Protein AF-A0AAP0B2M0-F1 (afdb_monomer_lite)

Secondary structure (DSSP, 8-state):
---PPPPPPHHHHHHHHHHHHHHHHHHHHT-GGGEEES-S-HHHHHHHHHHHHHTT-----EEE-SHHHHHHHHHHHHHHHHHHHHHHHHHHHHHHHHHHHHHTTS-HHHHHHHHHHHHHHHHHHHHHHHHHHHHHHH---HHHHHHHHHHHHTT---TTS---SHHHHHHHT-

Sequence (174 aa):
MVDAHPPPPLKYIVVLLFLYVLLVILIHALNPEGYSGFETHLTVDTLYFHIVSVCTVGYGDIDSLFSLTKIMPCLFVFIGVGILNMLFSFISYTIDLQKSYAFDFNNGQIMIHAYVGCAFIVFIVLVASGVVGIQFFENLKFIDSLYLTIMLVITMGYEDFSFKAITGRIFASF

Organism: NCBI:txid2320716

Structure (mmCIF, N/CA/C/O backbone):
data_AF-A0AAP0B2M0-F1
#
_entry.id   AF-A0AAP0B2M0-F1
#
loop_
_atom_site.group_PDB
_atom_site.id
_atom_site.type_symbol
_atom_site.label_atom_id
_atom_site.label_alt_id
_atom_site.label_comp_id
_atom_site.label_asym_id
_atom_site.label_entity_id
_atom_site.label_seq_id
_atom_site.pdbx_PDB_ins_code
_atom_site.Cartn_x
_atom_site.Cartn_y
_atom_site.Cartn_z
_atom_site.occupancy
_atom_site.B_iso_or_equiv
_atom_site.auth_seq_id
_atom_site.auth_comp_id
_atom_site.auth_asym_id
_atom_site.auth_atom_id
_atom_site.pdbx_PDB_model_num
ATOM 1 N N . MET A 1 1 ? -9.915 12.077 29.486 1.00 40.88 1 MET A N 1
ATOM 2 C CA . MET A 1 1 ? -10.207 12.926 28.315 1.00 40.88 1 MET A CA 1
ATOM 3 C C . MET A 1 1 ? -9.095 12.652 27.325 1.00 40.88 1 MET A C 1
ATOM 5 O O . MET A 1 1 ? -7.944 12.647 27.737 1.00 40.88 1 MET A O 1
ATOM 9 N N . VAL A 1 2 ? -9.421 12.238 26.102 1.00 50.38 2 VAL A N 1
ATOM 10 C CA . VAL A 1 2 ? -8.409 11.941 25.081 1.00 50.38 2 VAL A CA 1
ATOM 11 C C . VAL A 1 2 ? -7.920 13.284 24.546 1.00 50.38 2 VAL A C 1
ATOM 13 O O . VAL A 1 2 ? -8.542 13.852 23.655 1.00 50.38 2 VAL A O 1
ATOM 16 N N . ASP A 1 3 ? -6.833 13.805 25.113 1.00 48.03 3 ASP A N 1
ATOM 17 C CA . ASP A 1 3 ? -6.158 15.025 24.646 1.00 48.03 3 ASP A CA 1
ATOM 18 C C . ASP A 1 3 ? -5.316 14.737 23.387 1.00 48.03 3 ASP A C 1
ATOM 20 O O . ASP A 1 3 ? -4.151 15.118 23.275 1.00 48.03 3 ASP A O 1
ATOM 24 N N . ALA A 1 4 ? -5.893 14.011 22.428 1.00 61.72 4 ALA A N 1
ATOM 25 C CA . ALA A 1 4 ? -5.305 13.847 21.111 1.00 61.72 4 ALA A CA 1
ATOM 26 C C . ALA A 1 4 ? -5.692 15.067 20.275 1.00 61.72 4 ALA A C 1
ATOM 28 O O . ALA A 1 4 ? -6.877 15.330 20.058 1.00 61.72 4 ALA A O 1
ATOM 29 N N . HIS A 1 5 ? -4.694 15.817 19.804 1.00 71.06 5 HIS A N 1
ATOM 30 C CA . HIS A 1 5 ? -4.921 16.860 18.810 1.00 71.06 5 HIS A CA 1
ATOM 31 C C . HIS A 1 5 ? -5.701 16.244 17.635 1.00 71.06 5 HIS A C 1
ATOM 33 O O . HIS A 1 5 ? -5.256 15.227 17.095 1.00 71.06 5 HIS A O 1
ATOM 39 N N . PRO A 1 6 ? -6.854 16.810 17.236 1.00 79.81 6 PRO A N 1
ATOM 40 C CA . PRO A 1 6 ? -7.666 16.216 16.187 1.00 79.81 6 PRO A CA 1
ATOM 41 C C . PRO A 1 6 ? -6.857 16.138 14.885 1.00 79.81 6 PRO A C 1
ATOM 43 O O . PRO A 1 6 ? -6.118 17.081 14.567 1.00 79.81 6 PRO A O 1
ATOM 46 N N . PRO A 1 7 ? -6.960 15.029 14.132 1.00 86.31 7 PRO A N 1
ATOM 47 C CA . PRO A 1 7 ? -6.280 14.910 12.853 1.00 86.31 7 PRO A CA 1
ATOM 48 C C . PRO A 1 7 ? -6.801 15.968 11.865 1.00 86.31 7 PRO A C 1
ATOM 50 O O . PRO A 1 7 ? -7.903 16.505 12.045 1.00 86.31 7 PRO A O 1
ATOM 53 N N . PRO A 1 8 ? -6.039 16.276 10.799 1.00 88.94 8 PRO A N 1
ATOM 54 C CA . PRO A 1 8 ? -6.507 17.164 9.746 1.00 88.94 8 PRO A CA 1
ATOM 55 C C . PRO A 1 8 ? -7.871 16.703 9.202 1.00 88.94 8 PRO A C 1
ATOM 57 O O . PRO A 1 8 ? -8.107 15.498 9.078 1.00 88.94 8 PRO A O 1
ATOM 60 N N . PRO A 1 9 ? -8.780 17.623 8.837 1.00 90.06 9 PRO A N 1
ATOM 61 C CA . PRO A 1 9 ? -10.073 17.227 8.292 1.00 90.06 9 PRO A CA 1
ATOM 62 C C . PRO A 1 9 ? -9.922 16.394 7.013 1.00 90.06 9 PRO A C 1
ATOM 64 O O . PRO A 1 9 ? -9.136 16.753 6.133 1.00 90.06 9 PRO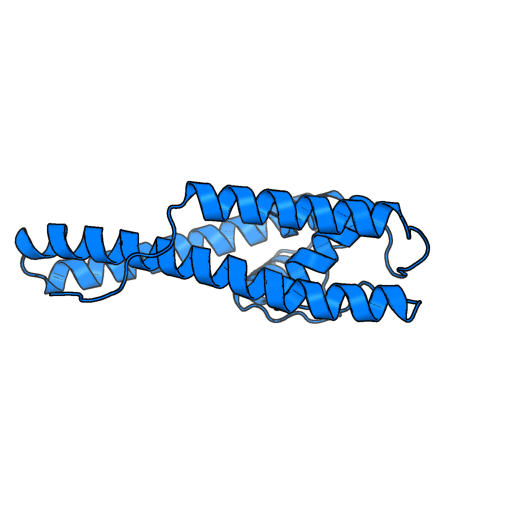 A O 1
ATOM 67 N N . LEU A 1 10 ? -10.741 15.343 6.871 1.00 92.25 10 LEU A N 1
ATOM 68 C CA . LEU A 1 10 ? -10.677 14.370 5.769 1.00 92.25 10 LEU A CA 1
ATOM 69 C C . LEU A 1 10 ? -10.592 15.020 4.381 1.00 92.25 10 LEU A C 1
ATOM 71 O O . LEU A 1 10 ? -9.818 14.579 3.540 1.00 92.25 10 LEU A O 1
ATOM 75 N N . LYS A 1 11 ? -11.330 16.117 4.159 1.00 93.19 11 LYS A N 1
ATOM 76 C CA . LYS A 1 11 ? -11.311 16.862 2.890 1.00 93.19 11 LYS A CA 1
ATOM 77 C C . LYS A 1 11 ? -9.902 17.297 2.467 1.00 93.19 11 LYS A C 1
ATOM 79 O O . LYS A 1 11 ? -9.584 17.230 1.288 1.00 93.19 11 LYS A O 1
ATOM 84 N N . TYR A 1 12 ? -9.053 17.715 3.408 1.00 93.56 12 TYR A N 1
ATOM 85 C CA . TYR A 1 12 ? -7.689 18.148 3.097 1.00 93.56 12 TYR A CA 1
ATOM 86 C C . TYR A 1 12 ? -6.804 16.959 2.749 1.00 93.56 12 TYR A C 1
ATOM 88 O O . TYR A 1 12 ? -6.023 17.047 1.810 1.00 93.56 12 TYR A O 1
ATOM 96 N N . ILE A 1 13 ? -6.967 15.845 3.467 1.00 93.44 13 ILE A N 1
ATOM 97 C CA . ILE A 1 13 ? -6.206 14.617 3.229 1.00 93.44 13 ILE A CA 1
ATOM 98 C C . ILE A 1 13 ? -6.542 14.046 1.844 1.00 93.44 13 ILE A C 1
ATOM 100 O O . ILE A 1 13 ? -5.638 13.716 1.084 1.00 93.44 13 ILE A O 1
ATOM 104 N N . VAL A 1 14 ? -7.827 14.012 1.473 1.00 92.75 14 VAL A N 1
ATOM 105 C CA . VAL A 1 14 ? -8.279 13.550 0.148 1.00 92.75 14 VAL A CA 1
ATOM 106 C C . VAL A 1 14 ? -7.763 14.458 -0.972 1.00 92.75 14 VAL A C 1
ATOM 108 O O . VAL A 1 14 ? -7.277 13.962 -1.985 1.00 92.75 14 VAL A O 1
ATOM 111 N N . VAL A 1 15 ? -7.815 15.784 -0.793 1.00 94.56 15 VAL A N 1
ATOM 112 C CA . VAL A 1 15 ? -7.258 16.731 -1.776 1.00 94.56 15 VAL A CA 1
ATOM 113 C C . VAL A 1 15 ? -5.743 16.557 -1.911 1.00 94.56 15 VAL A C 1
ATOM 115 O O . VAL A 1 15 ? -5.233 16.543 -3.027 1.00 94.56 15 VAL A O 1
ATOM 118 N N . LEU A 1 16 ? -5.025 16.386 -0.799 1.00 93.38 16 LEU A N 1
ATOM 119 C CA . LEU A 1 16 ? -3.579 16.171 -0.800 1.00 93.38 16 LEU A CA 1
ATOM 120 C C . LEU A 1 16 ? -3.204 14.862 -1.508 1.00 93.38 16 LEU A C 1
ATOM 122 O O . LEU A 1 16 ? -2.288 14.866 -2.325 1.00 93.38 16 LEU A O 1
ATOM 126 N N . LEU A 1 17 ? -3.945 13.776 -1.257 1.00 91.44 17 LEU A N 1
ATOM 127 C CA . LEU A 1 17 ? -3.774 12.492 -1.941 1.00 91.44 17 LEU A CA 1
ATOM 128 C C . LEU A 1 17 ? -4.014 12.624 -3.451 1.00 91.44 17 LEU A C 1
ATOM 130 O O . LEU A 1 17 ? -3.222 12.132 -4.250 1.00 91.44 17 LEU A O 1
ATOM 134 N N . PHE A 1 18 ? -5.073 13.329 -3.852 1.00 91.44 18 PHE A N 1
ATOM 135 C CA . PHE A 1 18 ? -5.379 13.556 -5.263 1.00 91.44 18 PHE A CA 1
ATOM 136 C C . PHE A 1 18 ? -4.277 14.359 -5.971 1.00 91.44 18 PHE A C 1
ATOM 138 O O . PHE A 1 18 ? -3.807 13.961 -7.036 1.00 91.44 18 PHE A O 1
ATOM 145 N N . LEU A 1 19 ? -3.819 15.458 -5.362 1.00 93.81 19 LEU A N 1
ATOM 146 C CA . LEU A 1 19 ? -2.713 16.263 -5.892 1.00 93.81 19 LEU A CA 1
ATOM 147 C C . LEU A 1 19 ? -1.407 15.465 -5.963 1.00 93.81 19 LEU A C 1
ATOM 149 O O . LEU A 1 19 ? -0.661 15.604 -6.929 1.00 93.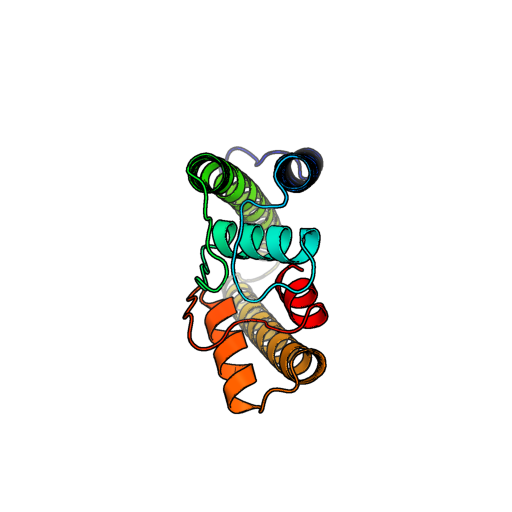81 19 LEU A O 1
ATOM 153 N N . TYR A 1 20 ? -1.148 14.616 -4.969 1.00 91.75 20 TYR A N 1
ATOM 154 C CA . TYR A 1 20 ? 0.010 13.732 -4.931 1.00 91.75 20 TYR A CA 1
ATOM 155 C C . TYR A 1 20 ? 0.009 12.734 -6.095 1.00 91.75 20 TYR A C 1
ATOM 157 O O . TYR A 1 20 ? 0.979 12.684 -6.850 1.00 91.75 20 TYR A O 1
ATOM 165 N N . VAL A 1 21 ? -1.093 12.007 -6.305 1.00 89.75 21 VAL A N 1
ATOM 166 C CA . VAL A 1 21 ? -1.214 11.046 -7.416 1.00 89.75 21 VAL A CA 1
ATOM 167 C C . VAL A 1 21 ? -1.107 11.755 -8.770 1.00 89.75 21 VAL A C 1
ATOM 169 O O . VAL A 1 21 ? -0.390 11.285 -9.653 1.00 89.75 21 VAL A O 1
ATOM 172 N N . LEU A 1 22 ? -1.748 12.919 -8.932 1.00 89.69 22 LEU A N 1
ATOM 173 C CA . LEU A 1 22 ? -1.618 13.722 -10.153 1.00 89.69 22 LEU A CA 1
ATOM 174 C C . LEU A 1 22 ? -0.173 14.151 -10.422 1.00 89.69 22 LEU A C 1
ATOM 176 O O . LEU A 1 22 ? 0.278 14.094 -11.565 1.00 89.69 22 LEU A O 1
ATOM 180 N N . LEU A 1 23 ? 0.554 14.574 -9.387 1.00 89.88 23 LEU A N 1
ATOM 181 C CA . LEU A 1 23 ? 1.944 15.004 -9.511 1.00 89.88 23 LEU A CA 1
ATOM 182 C C . LEU A 1 23 ? 2.857 13.843 -9.932 1.00 89.88 23 LEU A C 1
ATOM 184 O O . LEU A 1 23 ? 3.709 14.028 -10.801 1.00 89.88 23 LEU A O 1
ATOM 188 N N . VAL A 1 24 ? 2.644 12.648 -9.377 1.00 87.25 24 VAL A N 1
ATOM 189 C CA . VAL A 1 24 ? 3.378 11.426 -9.747 1.00 87.25 24 VAL A CA 1
ATOM 190 C C . VAL A 1 24 ? 3.148 11.079 -11.219 1.00 87.25 24 VAL A C 1
ATOM 192 O O . VAL A 1 24 ? 4.112 10.884 -11.963 1.00 87.25 24 VAL A O 1
ATOM 195 N N . ILE A 1 25 ? 1.887 11.075 -11.663 1.00 85.06 25 ILE A N 1
ATOM 196 C CA . ILE A 1 25 ? 1.532 10.808 -13.065 1.00 85.06 25 ILE A CA 1
ATOM 197 C C . ILE A 1 25 ? 2.146 11.866 -13.993 1.00 85.06 25 ILE A C 1
ATOM 199 O O . ILE A 1 25 ? 2.698 11.517 -15.036 1.00 85.06 25 ILE A O 1
ATOM 203 N N . LEU A 1 26 ? 2.096 13.149 -13.617 1.00 86.94 26 LEU A N 1
ATOM 204 C CA . LEU A 1 26 ? 2.649 14.247 -14.413 1.00 86.94 26 LEU A CA 1
ATOM 205 C C . LEU A 1 26 ? 4.168 14.127 -14.587 1.00 86.94 26 LEU A C 1
ATOM 207 O O . LEU A 1 26 ? 4.670 14.250 -15.701 1.00 86.94 26 LEU A O 1
ATOM 211 N N . ILE A 1 27 ? 4.908 13.873 -13.506 1.00 83.50 27 ILE A N 1
ATOM 212 C CA . ILE A 1 27 ? 6.375 13.740 -13.548 1.00 83.50 27 ILE A CA 1
ATOM 213 C C . ILE A 1 27 ? 6.793 12.568 -14.431 1.00 83.50 27 ILE A C 1
ATOM 215 O O . ILE A 1 27 ? 7.782 12.657 -15.165 1.00 83.50 27 ILE A O 1
ATOM 219 N N . HIS A 1 28 ? 6.025 11.487 -14.376 1.00 79.69 28 HIS A N 1
ATOM 220 C CA . HIS A 1 28 ? 6.258 10.328 -15.209 1.00 79.69 28 HIS A CA 1
ATOM 221 C C . HIS A 1 28 ? 5.924 10.589 -16.684 1.00 79.69 28 HIS A C 1
ATOM 223 O O . HIS A 1 28 ? 6.705 10.227 -17.559 1.00 79.69 28 HIS A O 1
ATOM 229 N N . ALA A 1 29 ? 4.828 11.296 -16.977 1.00 81.00 29 ALA A N 1
ATOM 230 C CA . ALA A 1 29 ? 4.482 11.698 -18.342 1.00 81.00 29 ALA A CA 1
ATOM 231 C C . ALA A 1 29 ? 5.577 12.559 -19.006 1.00 81.00 29 ALA A C 1
ATOM 233 O O . ALA A 1 29 ? 5.720 12.542 -20.226 1.00 81.00 29 ALA A O 1
ATOM 234 N N . LEU A 1 30 ? 6.370 13.283 -18.209 1.00 82.50 30 LEU A N 1
ATOM 235 C CA . LEU A 1 30 ? 7.525 14.051 -18.681 1.00 82.50 30 LEU A CA 1
ATOM 236 C C . LEU A 1 30 ? 8.793 13.198 -18.899 1.00 82.50 30 LEU A C 1
ATOM 238 O O . LEU A 1 30 ? 9.721 13.681 -19.542 1.00 82.50 30 LEU A O 1
ATOM 242 N N . ASN A 1 31 ? 8.859 11.963 -18.381 1.00 79.44 31 ASN A N 1
ATOM 243 C CA . ASN A 1 31 ? 10.027 11.068 -18.468 1.00 79.44 31 ASN A CA 1
ATOM 244 C C . ASN A 1 31 ? 9.627 9.606 -18.786 1.00 79.44 31 ASN A C 1
ATOM 246 O O . ASN A 1 31 ? 9.888 8.711 -17.976 1.00 79.44 31 ASN A O 1
ATOM 250 N N . PRO A 1 32 ? 9.012 9.344 -19.953 1.00 73.31 32 PRO A N 1
ATOM 251 C CA . PRO A 1 32 ? 8.435 8.039 -20.279 1.00 73.31 32 PRO A CA 1
ATOM 252 C C . PRO A 1 32 ? 9.465 6.907 -20.424 1.00 73.31 32 PRO A C 1
ATOM 254 O O . PRO A 1 32 ? 9.154 5.763 -20.130 1.00 73.31 32 PRO A O 1
ATOM 257 N N . GLU A 1 33 ? 10.703 7.198 -20.829 1.00 75.62 33 GLU A N 1
ATOM 258 C CA . GLU A 1 33 ? 11.726 6.165 -21.089 1.00 75.62 33 GLU A CA 1
ATOM 259 C C . GLU A 1 33 ? 12.492 5.716 -19.830 1.00 75.62 33 GLU A C 1
ATOM 261 O O . GLU A 1 33 ? 13.482 4.993 -19.915 1.00 75.62 33 GLU A O 1
ATOM 266 N N . GLY A 1 34 ? 12.113 6.204 -18.645 1.00 71.50 34 GLY A N 1
ATOM 267 C CA . GLY A 1 34 ? 12.948 6.086 -17.449 1.00 71.50 34 GLY A CA 1
ATOM 268 C C . GLY A 1 34 ? 12.764 4.844 -16.584 1.00 71.50 34 GLY A C 1
ATOM 269 O O . GLY A 1 34 ? 13.427 4.751 -15.542 1.00 71.50 34 GLY A O 1
ATOM 270 N N . TYR A 1 35 ? 11.901 3.923 -17.000 1.00 73.62 35 TYR A N 1
ATOM 271 C CA . TYR A 1 35 ? 11.569 2.689 -16.293 1.00 73.62 35 TYR A CA 1
ATOM 272 C C . TYR A 1 35 ? 11.751 1.499 -17.236 1.00 73.62 35 TYR A C 1
ATOM 274 O O . TYR A 1 35 ? 11.627 1.657 -18.445 1.00 73.62 35 TYR A O 1
ATOM 282 N N . SER A 1 36 ? 12.082 0.338 -16.679 1.00 71.81 36 SER A N 1
ATOM 283 C CA . SER A 1 36 ? 12.217 -0.928 -17.401 1.00 71.81 36 SER A CA 1
ATOM 284 C C . SER A 1 36 ? 11.611 -2.065 -16.592 1.00 71.81 36 SER A C 1
ATOM 286 O O . SER A 1 36 ? 11.707 -2.063 -15.366 1.00 71.81 36 SER A O 1
ATOM 288 N N . GLY A 1 37 ? 11.040 -3.067 -17.255 1.00 70.06 37 GLY A N 1
ATOM 289 C CA . GLY A 1 37 ? 10.514 -4.263 -16.596 1.00 70.06 37 GLY A CA 1
ATOM 290 C C . GLY A 1 37 ? 9.486 -4.984 -17.459 1.00 70.06 37 GLY A C 1
ATOM 291 O O . GLY A 1 37 ? 9.459 -4.821 -18.680 1.00 70.06 37 GLY A O 1
ATOM 292 N N . PHE A 1 38 ? 8.611 -5.772 -16.830 1.00 65.31 38 PHE A N 1
ATOM 293 C CA . PHE A 1 38 ? 7.400 -6.250 -17.502 1.00 65.31 38 PHE A CA 1
ATOM 294 C C . PHE A 1 38 ? 6.463 -5.061 -17.715 1.00 65.31 38 PHE A C 1
ATOM 296 O O . PHE A 1 38 ? 5.714 -4.691 -16.817 1.00 65.31 38 PHE A O 1
ATOM 303 N N . GLU A 1 39 ? 6.548 -4.426 -18.877 1.00 65.75 39 GLU A N 1
ATOM 304 C CA . GLU A 1 39 ? 5.754 -3.248 -19.222 1.00 65.75 39 GLU A CA 1
ATOM 305 C C . GLU A 1 39 ? 4.391 -3.661 -19.788 1.00 65.75 39 GLU A C 1
ATOM 307 O O . GLU A 1 39 ? 4.300 -4.471 -20.714 1.00 65.75 39 GLU A O 1
ATOM 312 N N . THR A 1 40 ? 3.319 -3.107 -19.220 1.00 75.75 40 THR A N 1
ATOM 313 C CA . THR A 1 40 ? 1.948 -3.282 -19.716 1.00 75.75 40 THR A CA 1
ATOM 314 C C . THR A 1 40 ? 1.417 -1.976 -20.282 1.00 75.75 40 THR A C 1
ATOM 316 O O . THR A 1 40 ? 1.069 -1.887 -21.460 1.00 75.75 40 THR A O 1
ATOM 319 N N . HIS A 1 41 ? 1.378 -0.940 -19.451 1.00 80.94 41 HIS A N 1
ATOM 320 C CA . HIS A 1 41 ? 0.980 0.399 -19.827 1.00 80.94 41 HIS A CA 1
ATOM 321 C C . HIS A 1 41 ? 1.669 1.383 -18.898 1.00 80.94 41 HIS A C 1
ATOM 323 O O . HIS A 1 41 ? 1.443 1.384 -17.689 1.00 80.94 41 HIS A O 1
ATOM 329 N N . LEU A 1 42 ? 2.425 2.293 -19.499 1.00 80.69 42 LEU A N 1
ATOM 330 C CA . LEU A 1 42 ? 3.313 3.232 -18.831 1.00 80.69 42 LEU A CA 1
ATOM 331 C C . LEU A 1 42 ? 2.692 3.915 -17.588 1.00 80.69 42 LEU A C 1
ATOM 333 O O . LEU A 1 42 ? 3.253 3.896 -16.493 1.00 80.69 42 LEU A O 1
ATOM 337 N N . THR A 1 43 ? 1.481 4.466 -17.720 1.00 81.94 43 THR A N 1
ATOM 338 C CA . THR A 1 43 ? 0.779 5.129 -16.603 1.00 81.94 43 THR A CA 1
ATOM 339 C C . THR A 1 43 ? 0.345 4.167 -15.494 1.00 81.94 43 THR A C 1
ATOM 341 O O . THR A 1 43 ? 0.417 4.525 -14.321 1.00 81.94 43 THR A O 1
ATOM 344 N N . VAL A 1 44 ? -0.119 2.967 -15.853 1.00 86.12 44 VAL A N 1
ATOM 345 C CA . VAL A 1 44 ? -0.611 1.969 -14.889 1.00 86.12 44 VAL A CA 1
ATOM 346 C C . VAL A 1 44 ? 0.566 1.408 -14.108 1.00 86.12 44 VAL A C 1
ATOM 348 O O . VAL A 1 44 ? 0.507 1.341 -12.887 1.00 86.12 44 VAL A O 1
ATOM 351 N N . ASP A 1 45 ? 1.652 1.095 -14.806 1.00 85.94 45 ASP A N 1
ATOM 352 C CA . ASP A 1 45 ? 2.874 0.542 -14.229 1.00 85.94 45 ASP A CA 1
ATOM 353 C C . ASP A 1 45 ? 3.520 1.527 -13.253 1.00 85.94 45 ASP A C 1
ATOM 355 O O . ASP A 1 45 ? 3.952 1.143 -12.172 1.00 85.94 45 ASP A O 1
ATOM 359 N N . THR A 1 46 ? 3.497 2.819 -13.586 1.00 84.25 46 THR A N 1
ATOM 360 C CA . THR A 1 46 ? 3.970 3.890 -12.699 1.00 84.25 46 THR A CA 1
ATOM 361 C C . THR A 1 46 ? 3.127 4.013 -11.448 1.00 84.25 46 THR A C 1
ATOM 363 O O . THR A 1 46 ? 3.661 4.129 -10.347 1.00 84.25 46 THR A O 1
ATOM 366 N N . LEU A 1 47 ? 1.805 4.034 -11.615 1.00 86.88 47 LEU A N 1
ATOM 367 C CA . LEU A 1 47 ? 0.879 4.176 -10.503 1.00 86.88 47 LEU A CA 1
ATOM 368 C C . LEU A 1 47 ? 0.989 2.965 -9.568 1.00 86.88 47 LEU A C 1
ATOM 370 O O . LEU A 1 47 ? 1.125 3.144 -8.360 1.00 86.88 47 LEU A O 1
ATOM 374 N N . TYR A 1 48 ? 1.060 1.763 -10.139 1.00 90.00 48 TYR A N 1
ATOM 375 C CA . TYR A 1 48 ? 1.331 0.518 -9.430 1.00 90.00 48 TYR A CA 1
ATOM 376 C C . TYR A 1 48 ? 2.671 0.567 -8.684 1.00 90.00 48 TYR A C 1
ATOM 378 O O . TYR A 1 48 ? 2.689 0.397 -7.466 1.00 90.00 48 TYR A O 1
ATOM 386 N N . PHE A 1 49 ? 3.776 0.892 -9.367 1.00 87.50 49 PHE A N 1
ATOM 387 C CA . PHE A 1 49 ? 5.105 1.018 -8.759 1.00 87.50 49 PHE A CA 1
ATOM 388 C C . PHE A 1 49 ? 5.090 1.988 -7.575 1.00 87.50 49 PHE A C 1
ATOM 390 O O . PHE A 1 49 ? 5.669 1.719 -6.517 1.00 87.50 49 PHE A O 1
ATOM 397 N N . HIS A 1 50 ? 4.396 3.115 -7.730 1.00 87.88 50 HIS A N 1
ATOM 398 C CA . HIS A 1 50 ? 4.341 4.133 -6.700 1.00 87.88 50 HIS A CA 1
ATOM 399 C C . HIS A 1 50 ? 3.532 3.699 -5.480 1.00 87.88 50 HIS A C 1
ATOM 401 O O . HIS A 1 50 ? 3.998 3.848 -4.352 1.00 87.88 50 HIS A O 1
ATOM 407 N N . ILE A 1 51 ? 2.351 3.122 -5.694 1.00 89.56 51 ILE A N 1
ATOM 408 C CA . ILE A 1 51 ? 1.484 2.639 -4.616 1.00 89.56 51 ILE A CA 1
ATOM 409 C C . ILE A 1 51 ? 2.154 1.488 -3.868 1.00 89.56 51 ILE A C 1
ATOM 411 O O . ILE A 1 51 ? 2.240 1.535 -2.645 1.00 89.56 51 ILE A O 1
ATOM 415 N N . VAL A 1 52 ? 2.723 0.515 -4.581 1.00 90.12 52 VAL A N 1
ATOM 416 C CA . VAL A 1 52 ? 3.485 -0.604 -4.000 1.00 90.12 52 VAL A CA 1
ATOM 417 C C . VAL A 1 52 ? 4.666 -0.103 -3.161 1.00 90.12 52 VAL A C 1
ATOM 419 O O . VAL A 1 52 ? 4.958 -0.675 -2.111 1.00 90.12 52 VAL A O 1
ATOM 422 N N . SER A 1 53 ? 5.319 0.986 -3.578 1.00 89.69 53 SER A N 1
ATOM 423 C CA . SER A 1 53 ? 6.414 1.611 -2.823 1.00 89.69 53 SER A CA 1
ATOM 424 C C . SER A 1 53 ? 5.926 2.346 -1.569 1.00 89.69 53 SER A C 1
ATOM 426 O O . SER A 1 53 ? 6.518 2.215 -0.500 1.00 89.69 53 SER A O 1
ATOM 428 N N . VAL A 1 54 ? 4.840 3.113 -1.676 1.00 90.81 54 VAL A N 1
ATOM 429 C CA . VAL A 1 54 ? 4.276 3.917 -0.574 1.00 90.81 54 VAL A CA 1
ATOM 430 C C . VAL A 1 54 ? 3.595 3.041 0.479 1.00 90.81 54 VAL A C 1
ATOM 432 O O . VAL A 1 54 ? 3.704 3.321 1.670 1.00 90.81 54 VAL A O 1
ATOM 435 N N . CYS A 1 55 ? 2.966 1.947 0.051 1.00 90.50 55 CYS A N 1
ATOM 436 C CA . CYS A 1 55 ? 2.452 0.881 0.912 1.00 90.50 55 CYS A CA 1
ATOM 437 C C . CYS A 1 55 ? 3.558 -0.055 1.429 1.00 90.50 55 CYS A C 1
ATOM 439 O O . CYS A 1 55 ? 3.250 -1.071 2.046 1.00 90.50 55 CYS A O 1
ATOM 441 N N . THR A 1 56 ? 4.829 0.259 1.154 1.00 90.56 56 THR A N 1
ATOM 442 C CA . THR A 1 56 ? 6.017 -0.477 1.612 1.00 90.56 56 THR A CA 1
ATOM 443 C C . THR A 1 56 ? 6.059 -1.956 1.217 1.00 90.56 56 THR A C 1
ATOM 445 O O . THR A 1 56 ? 6.789 -2.722 1.832 1.00 90.56 56 THR A O 1
ATOM 448 N N . VAL A 1 57 ? 5.302 -2.361 0.192 1.00 91.69 57 VAL A N 1
ATOM 449 C CA . VAL A 1 57 ? 5.272 -3.742 -0.311 1.00 91.69 57 VAL A CA 1
ATOM 450 C C . VAL A 1 57 ? 6.558 -4.026 -1.085 1.00 91.69 57 VAL A C 1
ATOM 452 O O . VAL A 1 57 ? 7.293 -4.941 -0.740 1.00 91.69 57 VAL A O 1
ATOM 455 N N . GLY A 1 58 ? 6.847 -3.209 -2.105 1.00 88.25 58 GLY A N 1
ATOM 456 C CA . GLY A 1 58 ? 8.103 -3.248 -2.859 1.00 88.25 58 GLY A CA 1
ATOM 457 C C . GLY A 1 58 ? 8.396 -4.565 -3.591 1.00 88.25 58 GLY A C 1
ATOM 458 O O . GLY A 1 58 ? 9.411 -5.185 -3.308 1.00 88.25 58 GLY A O 1
ATOM 459 N N . TYR A 1 59 ? 7.562 -4.969 -4.559 1.00 87.75 59 TYR A N 1
ATOM 460 C CA . TYR A 1 59 ? 7.761 -6.215 -5.325 1.00 87.75 59 TYR A CA 1
ATOM 461 C C . TYR A 1 59 ? 9.088 -6.300 -6.098 1.00 87.75 59 TYR A C 1
ATOM 463 O O . TYR A 1 59 ? 9.584 -7.398 -6.316 1.00 87.75 59 TYR A O 1
ATOM 471 N N . GLY A 1 60 ? 9.655 -5.164 -6.518 1.00 85.12 60 GLY A N 1
ATOM 472 C CA . GLY A 1 6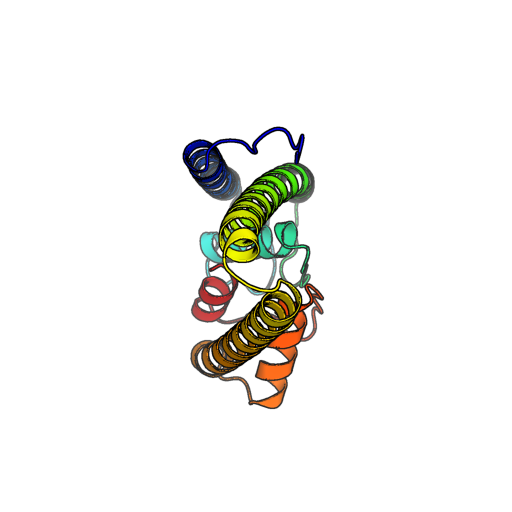0 ? 10.914 -5.139 -7.273 1.00 85.12 60 GLY A CA 1
ATOM 473 C C . GLY A 1 60 ? 10.790 -5.577 -8.736 1.00 85.12 60 GLY A C 1
ATOM 474 O O . GLY A 1 60 ? 11.794 -5.851 -9.371 1.00 85.12 60 GLY A O 1
ATOM 475 N N . ASP A 1 61 ? 9.577 -5.626 -9.290 1.00 85.62 61 ASP A N 1
ATOM 476 C CA . ASP A 1 61 ? 9.298 -6.068 -10.664 1.00 85.62 61 ASP A CA 1
ATOM 477 C C . ASP A 1 61 ? 9.447 -4.966 -11.734 1.00 85.62 61 ASP A C 1
ATOM 479 O O . ASP A 1 61 ? 9.370 -5.244 -12.936 1.00 85.62 61 ASP A O 1
ATOM 483 N N . ILE A 1 62 ? 9.635 -3.715 -11.303 1.00 85.38 62 ILE A N 1
ATOM 484 C CA . ILE A 1 62 ? 9.856 -2.539 -12.151 1.00 85.38 62 ILE A CA 1
ATOM 485 C C . ILE A 1 62 ? 11.118 -1.822 -11.673 1.00 85.38 62 ILE A C 1
ATOM 487 O O . ILE A 1 62 ? 11.189 -1.346 -10.536 1.00 85.38 62 ILE A O 1
ATOM 491 N N . ASP A 1 63 ? 12.078 -1.684 -12.582 1.00 80.00 63 ASP A N 1
ATOM 492 C CA . ASP A 1 63 ? 13.356 -1.028 -12.352 1.00 80.00 63 ASP A CA 1
ATOM 493 C C . ASP A 1 63 ? 13.374 0.395 -12.911 1.00 80.00 63 ASP A C 1
ATOM 495 O O . ASP A 1 63 ? 12.779 0.713 -13.941 1.00 80.00 63 ASP A O 1
ATOM 499 N N . SER A 1 64 ? 14.123 1.269 -12.245 1.00 79.81 64 SER A N 1
ATOM 500 C CA . SER A 1 64 ? 14.393 2.630 -12.713 1.00 79.81 64 SER A CA 1
ATOM 501 C C . SER A 1 64 ? 15.769 2.690 -13.379 1.00 79.81 64 SER A C 1
ATOM 503 O O . SER A 1 64 ? 16.790 2.355 -12.772 1.00 79.81 64 SER A O 1
ATOM 505 N N . LEU A 1 65 ? 15.819 3.137 -14.635 1.00 79.00 65 LEU A N 1
ATOM 506 C CA . LEU A 1 65 ? 17.049 3.124 -15.436 1.00 79.00 65 LEU A CA 1
ATOM 507 C C . LEU A 1 65 ? 17.947 4.343 -15.172 1.00 79.00 65 LEU A C 1
ATOM 509 O O . LEU A 1 65 ? 19.170 4.214 -15.078 1.00 79.00 65 LEU A O 1
ATOM 513 N N . PHE A 1 66 ? 17.356 5.530 -15.011 1.00 79.81 66 PHE A N 1
ATOM 514 C CA . PHE A 1 66 ? 18.090 6.794 -14.920 1.00 79.81 66 PHE A CA 1
ATOM 515 C C . PHE A 1 66 ? 18.220 7.312 -13.484 1.00 79.81 66 PHE A C 1
ATOM 517 O O . PHE A 1 66 ? 17.386 7.061 -12.617 1.00 79.81 66 PHE A O 1
ATOM 524 N N . SER A 1 67 ? 19.246 8.128 -13.230 1.00 82.19 67 SER A N 1
ATOM 525 C CA . SER A 1 67 ? 19.463 8.748 -11.913 1.00 82.19 67 SER A CA 1
ATOM 526 C C . SER A 1 67 ? 18.271 9.597 -11.451 1.00 82.19 67 SER A C 1
ATOM 528 O O . SER A 1 67 ? 17.926 9.582 -10.272 1.00 82.19 67 SER A O 1
ATOM 530 N N . LEU A 1 68 ? 17.606 10.308 -12.372 1.00 75.81 68 LEU A N 1
ATOM 531 C CA . LEU A 1 68 ? 16.422 11.112 -12.052 1.00 75.81 68 LEU A CA 1
ATOM 532 C C . LEU A 1 68 ? 15.212 10.243 -11.681 1.00 75.81 68 LEU A C 1
ATOM 534 O O . LEU A 1 68 ? 14.535 10.545 -10.699 1.00 75.81 68 LEU A O 1
ATOM 538 N N . THR A 1 69 ? 14.971 9.140 -12.398 1.00 77.25 69 THR A N 1
ATOM 539 C CA . THR A 1 69 ? 13.868 8.214 -12.086 1.00 77.25 69 THR A CA 1
ATOM 540 C C . THR A 1 69 ? 14.122 7.358 -10.851 1.00 77.25 69 THR A C 1
ATOM 542 O O . THR A 1 69 ? 13.176 6.800 -10.316 1.00 77.25 69 THR A O 1
ATOM 545 N N . LYS A 1 70 ? 15.355 7.332 -10.330 1.00 81.94 70 LYS A N 1
ATOM 546 C CA . LYS A 1 70 ? 15.686 6.781 -9.004 1.00 81.94 70 LYS A CA 1
ATOM 547 C C . LYS A 1 70 ? 15.415 7.766 -7.869 1.00 81.94 70 LYS A C 1
ATOM 549 O O . LYS A 1 70 ? 14.824 7.401 -6.860 1.00 81.94 70 LYS A O 1
ATOM 554 N N . ILE A 1 71 ? 15.839 9.023 -8.021 1.00 83.56 71 ILE A N 1
ATOM 555 C CA . ILE A 1 71 ? 15.732 10.038 -6.956 1.00 83.56 71 ILE A CA 1
ATOM 556 C C . ILE A 1 71 ? 14.277 10.457 -6.716 1.00 83.56 71 ILE A C 1
ATOM 558 O O . ILE A 1 71 ? 13.888 10.682 -5.569 1.00 83.56 71 ILE A O 1
ATOM 562 N N . MET A 1 72 ? 13.471 10.560 -7.776 1.00 78.44 72 MET A N 1
ATOM 563 C CA . MET A 1 72 ? 12.086 11.022 -7.654 1.00 78.44 72 MET A CA 1
ATOM 564 C C . MET A 1 72 ? 11.242 10.104 -6.751 1.00 78.44 72 MET A C 1
ATOM 566 O O . MET A 1 72 ? 10.732 10.604 -5.746 1.00 78.44 72 MET A O 1
ATOM 570 N N . PRO A 1 73 ? 11.142 8.781 -6.994 1.00 79.69 73 PRO A N 1
ATOM 571 C CA . PRO A 1 73 ? 10.434 7.872 -6.094 1.00 79.69 73 PRO A CA 1
ATOM 572 C C . PRO A 1 73 ? 10.916 7.962 -4.646 1.00 79.69 73 PRO A C 1
ATOM 574 O O . PRO A 1 73 ? 10.083 8.019 -3.747 1.00 79.69 73 PRO A O 1
ATOM 577 N N . CYS A 1 74 ? 12.229 8.075 -4.408 1.00 83.56 74 CYS A N 1
ATOM 578 C CA . CYS A 1 74 ? 12.775 8.209 -3.055 1.00 83.56 74 CYS A CA 1
ATOM 579 C C . CYS A 1 74 ? 12.175 9.397 -2.288 1.00 83.56 74 CYS A C 1
ATOM 581 O O . CYS A 1 74 ? 11.833 9.253 -1.119 1.00 83.56 74 CYS A O 1
ATOM 583 N N . LEU A 1 75 ? 12.013 10.561 -2.927 1.00 85.94 75 LEU A N 1
ATOM 584 C CA . LEU A 1 75 ? 11.402 11.734 -2.290 1.00 85.94 75 LEU A CA 1
ATOM 585 C C . LEU A 1 75 ? 9.892 11.561 -2.095 1.00 85.94 75 LEU A C 1
ATOM 587 O O . LEU A 1 75 ? 9.351 11.884 -1.035 1.00 85.94 75 LEU A O 1
ATOM 591 N N . PHE A 1 76 ? 9.206 11.040 -3.111 1.00 85.94 76 PHE A N 1
ATOM 592 C CA . PHE A 1 76 ? 7.753 10.900 -3.089 1.00 85.94 76 PHE A CA 1
ATOM 593 C C . PHE A 1 76 ? 7.259 9.810 -2.136 1.00 85.94 76 PHE A C 1
ATOM 595 O O . PHE A 1 76 ? 6.156 9.952 -1.608 1.00 85.94 76 PHE A O 1
ATOM 602 N N . VAL A 1 77 ? 8.054 8.774 -1.859 1.00 88.69 77 VAL A N 1
ATOM 603 C CA . VAL A 1 77 ? 7.710 7.744 -0.867 1.00 88.69 77 VAL A CA 1
ATOM 604 C C . VAL A 1 77 ? 7.587 8.353 0.531 1.00 88.69 77 VAL A C 1
ATOM 606 O O . VAL A 1 77 ? 6.602 8.086 1.213 1.00 88.69 77 VAL A O 1
ATOM 609 N N . PHE A 1 78 ? 8.495 9.245 0.946 1.00 89.81 78 PHE A N 1
ATOM 610 C CA . PHE A 1 78 ? 8.380 9.916 2.252 1.00 89.81 78 PHE A CA 1
ATOM 611 C C . PHE A 1 78 ? 7.111 10.765 2.366 1.00 89.81 78 PHE A C 1
ATOM 613 O O . PHE A 1 78 ? 6.435 10.742 3.397 1.00 89.81 78 PHE A O 1
ATOM 620 N N . ILE A 1 79 ? 6.768 11.496 1.302 1.00 91.75 79 ILE A N 1
ATOM 621 C CA . ILE A 1 79 ? 5.541 12.299 1.251 1.00 91.75 79 ILE A CA 1
ATOM 622 C C . ILE A 1 79 ? 4.312 11.382 1.314 1.00 91.75 79 ILE A C 1
ATOM 624 O O . ILE A 1 79 ? 3.413 11.621 2.119 1.00 91.75 79 ILE A O 1
ATOM 628 N N . GLY A 1 80 ? 4.297 10.310 0.519 1.00 90.62 80 GLY A N 1
ATOM 629 C CA . GLY A 1 80 ? 3.209 9.334 0.469 1.00 90.62 80 GLY A CA 1
ATOM 630 C C . GLY A 1 80 ? 2.965 8.648 1.809 1.00 90.62 80 GLY A C 1
ATOM 631 O O . GLY A 1 80 ? 1.832 8.632 2.288 1.00 90.62 80 GLY A O 1
ATOM 632 N N . VAL A 1 81 ? 4.025 8.170 2.467 1.00 91.25 81 VAL A N 1
ATOM 633 C CA . VAL A 1 81 ? 3.946 7.575 3.813 1.00 91.25 81 VAL A CA 1
ATOM 634 C C . VAL A 1 81 ? 3.392 8.586 4.823 1.00 91.25 81 VAL A C 1
ATOM 636 O O . VAL A 1 81 ? 2.569 8.232 5.667 1.00 91.25 81 VAL A O 1
ATOM 639 N N . GLY A 1 82 ? 3.768 9.864 4.720 1.00 92.06 82 GLY A N 1
ATOM 640 C CA . GLY A 1 82 ? 3.186 10.936 5.532 1.00 92.06 82 GLY A CA 1
ATOM 641 C C . GLY A 1 82 ? 1.672 11.084 5.336 1.00 92.06 82 GLY A C 1
ATOM 642 O O . GLY A 1 82 ? 0.930 11.156 6.317 1.00 92.06 82 GLY A O 1
ATOM 643 N N . ILE A 1 83 ? 1.202 11.078 4.085 1.00 92.44 83 ILE A N 1
ATOM 644 C CA . ILE A 1 83 ? -0.229 11.167 3.746 1.00 92.44 83 ILE A CA 1
ATOM 645 C C . ILE A 1 83 ? -0.988 9.926 4.241 1.00 92.44 83 ILE A C 1
ATOM 647 O O . ILE A 1 83 ? -2.052 10.067 4.850 1.00 92.44 83 ILE A O 1
ATOM 651 N N . LEU A 1 84 ? -0.438 8.721 4.046 1.00 91.00 84 LEU A N 1
ATOM 652 C CA . LEU A 1 84 ? -1.021 7.477 4.561 1.00 91.00 84 LEU A CA 1
ATOM 653 C C . LEU A 1 84 ? -1.145 7.495 6.088 1.00 91.00 84 LEU A C 1
ATOM 655 O O . LEU A 1 84 ? -2.191 7.140 6.627 1.00 91.00 84 LEU A O 1
ATOM 659 N N . ASN A 1 85 ? -0.129 7.984 6.798 1.00 91.06 85 ASN A N 1
ATOM 660 C CA . ASN A 1 85 ? -0.189 8.125 8.253 1.00 91.06 85 ASN A CA 1
ATOM 661 C C . ASN A 1 85 ? -1.288 9.099 8.704 1.00 91.06 85 ASN A C 1
ATOM 663 O O . ASN A 1 85 ? -1.963 8.840 9.703 1.00 91.06 85 ASN A O 1
ATOM 667 N N . MET A 1 86 ? -1.525 10.190 7.965 1.00 92.25 86 MET A N 1
ATOM 668 C CA . MET A 1 86 ? -2.652 11.090 8.246 1.00 92.25 86 MET A CA 1
ATOM 669 C C . MET A 1 86 ? -4.003 10.384 8.057 1.00 92.25 86 MET A C 1
ATOM 671 O O . MET A 1 86 ? -4.899 10.566 8.884 1.00 92.25 86 MET A O 1
ATOM 675 N N . LEU A 1 87 ? -4.146 9.553 7.016 1.00 91.38 87 LEU A N 1
ATOM 676 C CA . LEU A 1 87 ? -5.345 8.730 6.801 1.00 91.38 87 LEU A CA 1
ATOM 677 C C . LEU A 1 87 ? -5.559 7.731 7.944 1.00 91.38 87 LEU A C 1
ATOM 679 O O . LEU A 1 87 ? -6.652 7.682 8.509 1.00 91.38 87 LEU A O 1
ATOM 683 N N . PHE A 1 88 ? -4.524 6.981 8.333 1.00 90.31 88 PHE A N 1
ATOM 684 C CA . PHE A 1 88 ? -4.612 6.030 9.445 1.00 90.31 88 PHE A CA 1
ATOM 685 C C . PHE A 1 88 ? -4.959 6.719 10.767 1.00 90.31 88 PHE A C 1
ATOM 687 O O . PHE A 1 88 ? -5.804 6.226 11.515 1.00 90.31 88 PHE A O 1
ATOM 694 N N . SER A 1 89 ? -4.374 7.889 11.028 1.00 91.06 89 SER A N 1
ATOM 695 C CA . SER A 1 89 ? -4.697 8.698 12.205 1.00 91.06 89 SER A CA 1
ATOM 696 C C . SER A 1 89 ? -6.164 9.142 12.209 1.00 91.06 89 SER A C 1
ATOM 698 O O . SER A 1 89 ? -6.835 9.024 13.236 1.00 91.06 89 SER A O 1
ATOM 700 N N . PHE A 1 90 ? -6.697 9.577 11.061 1.00 91.75 90 PHE A N 1
ATOM 701 C CA . PHE A 1 90 ? -8.112 9.930 10.928 1.00 91.75 90 PHE A CA 1
ATOM 702 C C . PHE A 1 90 ? -9.033 8.732 11.201 1.00 91.75 90 PHE A C 1
ATOM 704 O O . PHE A 1 90 ? -9.975 8.850 11.986 1.00 91.75 90 PHE A O 1
ATOM 711 N N . ILE A 1 91 ? -8.740 7.568 10.613 1.00 91.12 91 ILE A N 1
ATOM 712 C CA . ILE A 1 91 ? -9.520 6.340 10.828 1.00 91.12 91 ILE A CA 1
ATOM 713 C C . ILE A 1 91 ? -9.497 5.946 12.311 1.00 91.12 91 ILE A C 1
ATOM 715 O O . ILE A 1 91 ? -10.562 5.756 12.903 1.00 91.12 91 ILE A O 1
ATOM 719 N N . SER A 1 92 ? -8.317 5.912 12.939 1.00 89.94 92 SER A N 1
ATOM 720 C CA . SER A 1 92 ? -8.182 5.605 14.370 1.00 89.94 92 SER A CA 1
ATOM 721 C C . SER A 1 92 ? -8.994 6.567 15.236 1.00 89.94 92 SER A C 1
ATOM 723 O O . SER A 1 92 ? -9.734 6.126 16.110 1.00 89.94 92 SER A O 1
ATOM 725 N N . TYR A 1 93 ? -8.933 7.870 14.948 1.00 89.56 93 TYR A N 1
ATOM 726 C CA . TYR A 1 93 ? -9.704 8.881 15.670 1.00 89.56 93 TYR A CA 1
ATOM 727 C C . TYR A 1 93 ? -11.220 8.645 15.566 1.00 89.56 93 TYR A C 1
ATOM 729 O O . TYR A 1 93 ? -11.926 8.702 16.574 1.00 89.56 93 TYR A O 1
ATOM 737 N N . THR A 1 94 ? -11.734 8.331 14.370 1.00 89.12 94 THR A N 1
ATOM 738 C CA . THR A 1 94 ? -13.171 8.043 14.189 1.00 89.12 94 THR A CA 1
ATOM 739 C C . THR A 1 94 ? -13.617 6.781 14.927 1.00 89.12 94 THR A C 1
ATOM 741 O O . THR A 1 94 ? -14.687 6.775 15.538 1.00 89.12 94 THR A O 1
ATOM 744 N N . ILE A 1 95 ? -12.777 5.744 14.932 1.00 87.25 95 ILE A N 1
ATOM 745 C CA . ILE A 1 95 ? -13.008 4.507 15.680 1.00 87.25 95 ILE A CA 1
ATOM 746 C C . ILE A 1 95 ? -13.040 4.792 17.185 1.00 87.25 95 ILE A C 1
ATOM 748 O O . ILE A 1 95 ? -13.923 4.301 17.887 1.00 87.25 95 ILE A O 1
ATOM 752 N N . ASP A 1 96 ? -12.096 5.580 17.697 1.00 86.25 96 ASP A N 1
ATOM 753 C CA . ASP A 1 96 ? -12.003 5.868 19.129 1.00 86.25 96 ASP A CA 1
ATOM 754 C C . ASP A 1 96 ? -13.168 6.738 19.616 1.00 86.25 96 ASP A C 1
ATOM 756 O O . ASP A 1 96 ? -13.709 6.491 20.698 1.00 86.25 96 ASP A O 1
ATOM 760 N N . LEU A 1 97 ? -13.644 7.673 18.787 1.00 85.81 97 LEU A N 1
ATOM 761 C CA . LEU A 1 97 ? -14.899 8.385 19.040 1.00 85.81 97 LEU A CA 1
ATOM 762 C C . LEU A 1 97 ? -16.085 7.418 19.125 1.00 85.81 97 LEU A C 1
ATOM 764 O O . LEU A 1 97 ? -16.831 7.453 20.103 1.00 85.81 97 LEU A O 1
ATOM 768 N N . GLN A 1 98 ? -16.246 6.525 18.143 1.00 84.12 98 GLN A N 1
ATOM 769 C CA . GLN A 1 98 ? -17.326 5.530 18.144 1.00 84.12 98 GLN A CA 1
ATOM 770 C C . GLN A 1 98 ? -17.274 4.626 19.382 1.00 84.12 98 GLN A C 1
ATOM 772 O O . GLN A 1 98 ? -18.308 4.371 20.003 1.00 84.12 98 GLN A O 1
ATOM 777 N N . LYS A 1 99 ? -16.075 4.187 19.784 1.00 81.25 99 LYS A N 1
ATOM 778 C CA . LYS A 1 99 ? -15.872 3.402 21.009 1.00 81.25 99 LYS A CA 1
ATOM 779 C C . LYS A 1 99 ? -16.277 4.182 22.256 1.00 81.25 99 LYS A C 1
ATOM 781 O O . LYS A 1 99 ? -16.926 3.604 23.121 1.00 81.25 99 LYS A O 1
ATOM 786 N N . SER A 1 100 ? -15.929 5.467 22.350 1.00 81.12 100 SER A N 1
ATOM 787 C CA . SER A 1 100 ? -16.273 6.306 23.504 1.00 81.12 100 SER A CA 1
ATOM 788 C C . SER A 1 100 ? -17.787 6.414 23.705 1.00 81.12 100 SER A C 1
ATOM 790 O O . SER A 1 100 ? -18.259 6.259 24.827 1.00 81.12 100 SER A O 1
ATOM 792 N N . TYR A 1 101 ? -18.554 6.635 22.634 1.00 77.62 101 TYR A N 1
ATOM 793 C CA . TYR A 1 101 ? -20.020 6.687 22.717 1.00 77.62 101 TYR A CA 1
ATOM 794 C C . TYR A 1 101 ? -20.643 5.328 23.051 1.00 77.62 101 TYR A C 1
ATOM 796 O O . TYR A 1 101 ? -21.624 5.259 23.786 1.00 77.62 101 TYR A O 1
ATOM 804 N N . ALA A 1 102 ? -20.087 4.241 22.516 1.00 75.31 102 ALA A N 1
ATOM 805 C CA . ALA A 1 102 ? -20.641 2.909 22.718 1.00 75.31 102 ALA A CA 1
ATOM 806 C C . ALA A 1 102 ? -20.312 2.331 24.114 1.00 75.31 102 ALA A C 1
ATOM 808 O O . ALA A 1 102 ? -21.118 1.586 24.674 1.00 75.31 102 ALA A O 1
ATOM 809 N N . PHE A 1 103 ? -19.170 2.709 24.708 1.00 71.06 103 PHE A N 1
ATOM 810 C CA . PHE A 1 103 ? -18.754 2.270 26.048 1.00 71.06 103 PHE A CA 1
ATOM 811 C C . PHE A 1 103 ? -19.633 2.871 27.150 1.00 71.06 103 PHE A C 1
ATOM 813 O O . PHE A 1 103 ? -19.873 2.221 28.161 1.00 71.06 103 PHE A O 1
ATOM 820 N N . ASP A 1 104 ? -20.148 4.084 26.939 1.00 70.19 104 ASP A N 1
ATOM 821 C CA . ASP A 1 104 ? -21.071 4.741 27.871 1.00 70.19 104 ASP A CA 1
ATOM 822 C C . ASP A 1 104 ? -22.433 4.016 27.953 1.00 70.19 104 ASP A C 1
ATOM 824 O O . ASP A 1 104 ? -23.149 4.114 28.945 1.00 70.19 104 ASP A O 1
ATOM 828 N N . PHE A 1 105 ? -22.783 3.229 26.926 1.00 66.25 105 PHE A N 1
ATOM 829 C CA . PHE A 1 105 ? -24.079 2.554 26.813 1.00 66.25 105 PHE A CA 1
ATOM 830 C C . PHE A 1 105 ? -24.099 1.106 27.332 1.00 66.25 105 PHE A C 1
ATOM 832 O O . PHE A 1 105 ? -25.173 0.586 27.635 1.00 66.25 105 PHE A O 1
ATOM 839 N N . ASN A 1 106 ? -22.956 0.412 27.387 1.00 61.62 106 ASN A N 1
ATOM 840 C CA . ASN A 1 106 ? -22.913 -1.023 27.687 1.00 61.62 106 ASN A CA 1
ATOM 841 C C . ASN A 1 106 ? -21.658 -1.403 28.487 1.00 61.62 106 ASN A C 1
ATOM 843 O O . ASN A 1 106 ? -20.606 -0.795 28.314 1.00 61.62 106 ASN A O 1
ATOM 847 N N . ASN A 1 107 ? -21.733 -2.453 29.317 1.00 64.38 107 ASN A N 1
ATOM 848 C CA . ASN A 1 107 ? -20.573 -2.986 30.047 1.00 64.38 107 ASN A CA 1
ATOM 849 C C . ASN A 1 107 ? -19.423 -3.284 29.063 1.00 64.38 107 ASN A C 1
ATOM 851 O O . ASN A 1 107 ? -19.474 -4.248 28.294 1.00 64.38 107 ASN A O 1
ATOM 855 N N . GLY A 1 108 ? -18.379 -2.453 29.090 1.00 65.31 108 GLY A N 1
ATOM 856 C CA . GLY A 1 108 ? -17.387 -2.327 28.018 1.00 65.31 108 GLY A CA 1
ATOM 857 C C . GLY A 1 108 ? -16.593 -3.578 27.631 1.00 65.31 108 GLY A C 1
ATOM 858 O O . GLY A 1 108 ? -15.962 -3.601 26.576 1.00 65.31 108 GLY A O 1
ATOM 859 N N . GLN A 1 109 ? -16.652 -4.650 28.426 1.00 70.19 109 GLN A N 1
ATOM 860 C CA . GLN A 1 109 ? -15.998 -5.920 28.104 1.00 70.19 109 GLN A CA 1
ATOM 861 C C . GLN A 1 109 ? -16.621 -6.628 26.892 1.00 70.19 109 GLN A C 1
ATOM 863 O O . GLN A 1 109 ? -15.887 -7.155 26.059 1.00 70.19 109 GLN A O 1
ATOM 868 N N . ILE A 1 110 ? -17.950 -6.627 26.736 1.00 74.56 110 ILE A N 1
ATOM 869 C CA . ILE A 1 110 ? -18.620 -7.314 25.608 1.00 74.56 110 ILE A CA 1
ATOM 870 C C . ILE A 1 110 ? -18.283 -6.618 24.281 1.00 74.56 110 ILE A C 1
ATOM 872 O O . ILE A 1 110 ? -18.098 -7.255 23.244 1.00 74.56 110 ILE A O 1
ATOM 876 N N . MET A 1 111 ? -18.135 -5.298 24.330 1.00 76.69 111 MET A N 1
ATOM 877 C CA . MET A 1 111 ? -17.912 -4.459 23.162 1.00 76.69 111 MET A CA 1
ATOM 878 C C . MET A 1 111 ? -16.513 -4.629 22.558 1.00 76.69 111 MET A C 1
ATOM 880 O O . MET A 1 111 ? -16.366 -4.604 21.338 1.00 76.69 111 MET A O 1
ATOM 884 N N . ILE A 1 112 ? -15.495 -4.872 23.394 1.00 79.25 112 ILE A N 1
ATOM 885 C CA . ILE A 1 112 ? -14.135 -5.178 22.923 1.00 79.25 112 ILE A CA 1
ATOM 886 C C . ILE A 1 112 ? -14.133 -6.495 22.135 1.00 79.25 112 ILE A C 1
ATOM 888 O O . ILE A 1 112 ? -13.606 -6.538 21.025 1.00 79.25 112 ILE A O 1
ATOM 892 N N . HIS A 1 113 ? -14.768 -7.549 22.661 1.00 81.81 113 HIS A N 1
ATOM 893 C CA . HIS A 1 113 ? -14.850 -8.848 21.979 1.00 81.81 113 HIS A CA 1
ATOM 894 C C . HIS A 1 113 ? -15.593 -8.747 20.641 1.00 81.81 113 HIS A C 1
ATOM 896 O O . HIS A 1 113 ? -15.149 -9.320 19.647 1.00 81.81 113 HIS A O 1
ATOM 902 N N . ALA A 1 114 ? -16.681 -7.971 20.591 1.00 83.81 114 ALA A N 1
ATOM 903 C CA . ALA A 1 114 ? -17.400 -7.705 19.349 1.00 83.81 114 ALA A CA 1
ATOM 904 C C . ALA A 1 114 ? -16.525 -6.961 18.322 1.00 83.81 114 ALA A C 1
ATOM 906 O O . ALA A 1 114 ? -16.493 -7.347 17.157 1.00 83.81 114 ALA A O 1
ATOM 907 N N . TYR A 1 115 ? -15.765 -5.944 18.746 1.00 83.31 115 TYR A N 1
ATOM 908 C CA . TYR A 1 115 ? -14.883 -5.181 17.856 1.00 83.31 115 TYR A CA 1
ATOM 909 C C . TYR A 1 115 ? -13.761 -6.046 17.265 1.00 83.31 115 TYR A C 1
ATOM 911 O O . TYR A 1 115 ? -13.503 -5.996 16.062 1.00 83.31 115 TYR A O 1
ATOM 919 N N . VAL A 1 116 ? -13.127 -6.880 18.097 1.00 85.94 116 VAL A N 1
ATOM 920 C CA . VAL A 1 116 ? -12.098 -7.836 17.653 1.00 85.94 116 VAL A CA 1
ATOM 921 C C . VAL A 1 116 ? -12.690 -8.859 16.679 1.00 85.94 116 VAL A C 1
ATOM 923 O O . VAL A 1 116 ? -12.089 -9.130 15.640 1.00 85.94 116 VAL A O 1
ATOM 926 N N . GLY A 1 117 ? -13.892 -9.374 16.962 1.00 88.62 117 GLY A N 1
ATOM 927 C CA . GLY A 1 117 ? -14.612 -10.270 16.054 1.00 88.62 117 GLY A CA 1
ATOM 928 C C . GLY A 1 117 ? -14.902 -9.625 14.695 1.00 88.62 117 GLY A C 1
ATOM 929 O O . GLY A 1 117 ? -14.610 -10.221 13.659 1.00 88.62 117 GLY A O 1
ATOM 930 N N . CYS A 1 118 ? -15.397 -8.384 14.682 1.00 88.31 118 CYS A N 1
ATOM 931 C CA . CYS A 1 118 ? -15.620 -7.627 13.449 1.00 88.31 118 CYS A CA 1
ATOM 932 C C . CYS A 1 118 ? -14.322 -7.415 12.658 1.00 88.31 118 CYS A C 1
ATOM 934 O O . CYS A 1 118 ? -14.314 -7.636 11.449 1.00 88.31 118 CYS A O 1
ATOM 936 N N . ALA A 1 119 ? -13.221 -7.041 13.317 1.00 88.06 119 ALA A N 1
ATOM 937 C CA . ALA A 1 119 ? -11.929 -6.861 12.655 1.00 88.06 119 ALA A CA 1
ATOM 938 C C . ALA A 1 119 ? -11.436 -8.160 11.991 1.00 88.06 119 ALA A C 1
ATOM 940 O O . ALA A 1 119 ? -10.950 -8.133 10.861 1.00 88.06 119 ALA A O 1
ATOM 941 N N . PHE A 1 120 ? -11.624 -9.306 12.653 1.00 92.00 120 PHE A N 1
ATOM 942 C CA . PHE A 1 120 ? -11.262 -10.611 12.100 1.00 92.00 120 PHE A CA 1
ATOM 943 C C . PHE A 1 120 ? -12.120 -10.993 10.884 1.00 92.00 120 PHE A C 1
ATOM 945 O O . PHE A 1 120 ? -11.601 -11.497 9.890 1.00 92.00 120 PHE A O 1
ATOM 952 N N . ILE A 1 121 ? -13.424 -10.701 10.920 1.00 93.44 121 ILE A N 1
ATOM 953 C CA . ILE A 1 121 ? -14.323 -10.921 9.776 1.00 93.44 121 ILE A CA 1
ATOM 954 C C . ILE A 1 121 ? -13.915 -10.041 8.593 1.00 93.44 121 ILE A C 1
ATOM 956 O O . ILE A 1 121 ? -13.812 -10.540 7.475 1.00 93.44 121 ILE A O 1
ATOM 960 N N . VAL A 1 122 ? -13.643 -8.754 8.830 1.00 92.50 122 VAL A N 1
ATOM 961 C CA . VAL A 1 122 ? -13.176 -7.827 7.786 1.00 92.50 122 VAL A CA 1
ATOM 962 C C . VAL A 1 122 ? -11.879 -8.334 7.160 1.00 92.50 122 VAL A C 1
ATOM 964 O O . VAL A 1 122 ? -11.761 -8.342 5.938 1.00 92.50 122 VAL A O 1
ATOM 967 N N . PHE A 1 123 ? -10.943 -8.828 7.972 1.00 92.06 123 PHE A N 1
ATOM 968 C CA . PHE A 1 123 ? -9.701 -9.422 7.483 1.00 92.06 123 PHE A CA 1
ATOM 969 C C . PHE A 1 123 ? -9.946 -10.646 6.587 1.00 92.06 123 PHE A C 1
ATOM 971 O O . PHE A 1 123 ? -9.378 -10.736 5.500 1.00 92.06 123 PHE A O 1
ATOM 978 N N . ILE A 1 124 ? -10.831 -11.565 6.990 1.00 94.31 124 ILE A N 1
ATOM 979 C CA . ILE A 1 124 ? -11.189 -12.734 6.168 1.00 94.31 124 ILE A CA 1
ATOM 980 C C . ILE A 1 124 ? -11.817 -12.301 4.843 1.00 94.31 124 ILE A C 1
ATOM 982 O O . ILE A 1 124 ? -11.464 -12.847 3.799 1.00 94.31 124 ILE A O 1
ATOM 986 N N . VAL A 1 125 ? -12.734 -11.331 4.872 1.00 94.88 125 VAL A N 1
ATOM 987 C CA . VAL A 1 125 ? -13.385 -10.815 3.660 1.00 94.88 125 VAL A CA 1
ATOM 988 C C . VAL A 1 125 ? -12.357 -10.182 2.726 1.00 94.88 125 VAL A C 1
ATOM 990 O O . VAL A 1 125 ? -12.390 -10.473 1.534 1.00 94.88 125 VAL A O 1
ATOM 993 N N . LEU A 1 126 ? -11.417 -9.395 3.261 1.00 92.69 126 LEU A N 1
ATOM 994 C CA . LEU A 1 126 ? -10.335 -8.772 2.495 1.00 92.69 126 LEU A CA 1
ATOM 995 C C . LEU A 1 126 ? -9.473 -9.825 1.784 1.00 92.69 126 LEU A C 1
ATOM 997 O O . LEU A 1 126 ? -9.259 -9.739 0.573 1.00 92.69 126 LEU A O 1
ATOM 1001 N N . VAL A 1 127 ? -9.032 -10.854 2.517 1.00 94.94 127 VAL A N 1
ATOM 1002 C CA . VAL A 1 127 ? -8.233 -11.948 1.947 1.00 94.94 127 VAL A CA 1
ATOM 1003 C C . VAL A 1 127 ? -9.045 -12.722 0.909 1.00 94.94 127 VAL A C 1
ATOM 1005 O O . VAL A 1 127 ? -8.558 -12.973 -0.189 1.00 94.94 127 VAL A O 1
ATOM 1008 N N . ALA A 1 128 ? -10.301 -13.057 1.201 1.00 95.12 128 ALA A N 1
ATOM 1009 C CA . ALA A 1 128 ? -11.155 -13.768 0.256 1.00 95.12 128 ALA A CA 1
ATOM 1010 C C . ALA A 1 128 ? -11.368 -12.965 -1.039 1.00 95.12 128 ALA A C 1
ATOM 1012 O O . ALA A 1 128 ? -11.239 -13.527 -2.128 1.00 95.12 128 ALA A O 1
ATOM 1013 N N . SER A 1 129 ? -11.634 -11.657 -0.944 1.00 93.88 129 SER A N 1
ATOM 1014 C CA . SER A 1 129 ? -11.769 -10.793 -2.121 1.00 93.88 129 SER A CA 1
ATOM 1015 C C . SER A 1 129 ? -10.467 -10.664 -2.909 1.00 93.88 129 SER A C 1
ATOM 1017 O O . SER A 1 129 ? -10.512 -10.682 -4.137 1.00 93.88 129 SER A O 1
ATOM 1019 N N . GLY A 1 130 ? -9.317 -10.598 -2.227 1.00 92.56 130 GLY A N 1
ATOM 1020 C CA . GLY A 1 130 ? -8.002 -10.557 -2.868 1.00 92.56 130 GLY A CA 1
ATOM 1021 C C . GLY A 1 130 ? -7.723 -11.824 -3.674 1.00 92.56 130 GLY A C 1
ATOM 1022 O O . GLY A 1 130 ? -7.388 -11.738 -4.855 1.00 92.56 130 GLY A O 1
ATOM 1023 N N . VAL A 1 131 ? -7.979 -12.997 -3.084 1.00 94.94 131 VAL A N 1
ATOM 1024 C CA . VAL A 1 131 ? -7.797 -14.291 -3.759 1.00 94.94 131 VAL A CA 1
ATOM 1025 C C . VAL A 1 131 ? -8.691 -14.396 -4.988 1.00 94.94 131 VAL A C 1
ATOM 1027 O O . VAL A 1 131 ? -8.203 -14.721 -6.068 1.00 94.94 131 VAL A O 1
ATOM 1030 N N . VAL A 1 132 ? -9.983 -14.090 -4.848 1.00 95.00 132 VAL A N 1
ATOM 1031 C CA . VAL A 1 132 ? -10.935 -14.152 -5.968 1.00 95.00 132 VAL A CA 1
ATOM 1032 C C . VAL A 1 132 ? -10.550 -13.167 -7.074 1.00 95.00 132 VAL A C 1
ATOM 1034 O O . VAL A 1 132 ? -10.568 -13.537 -8.249 1.00 95.00 132 VAL A O 1
ATOM 1037 N N . GLY A 1 133 ? -10.162 -11.940 -6.714 1.00 92.62 133 GLY A N 1
ATOM 1038 C CA . GLY A 1 133 ? -9.715 -10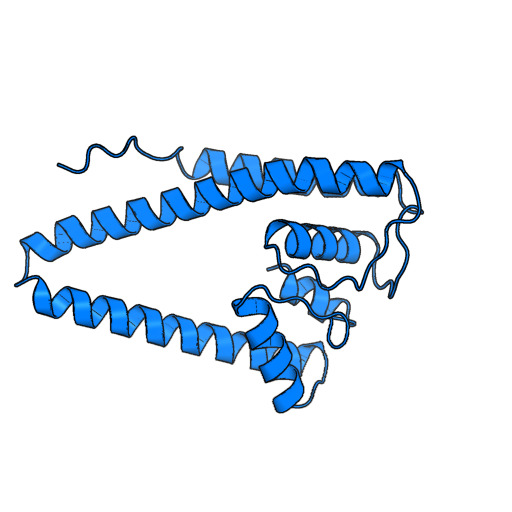.924 -7.667 1.00 92.62 133 GLY A CA 1
ATOM 1039 C C . GLY A 1 133 ? -8.477 -11.369 -8.443 1.00 92.62 133 GLY A C 1
ATOM 1040 O O . GLY A 1 133 ? -8.477 -11.334 -9.672 1.00 92.62 133 GLY A O 1
ATOM 1041 N N . ILE A 1 134 ? -7.454 -11.873 -7.752 1.00 93.06 134 ILE A N 1
ATOM 1042 C CA . ILE A 1 134 ? -6.218 -12.356 -8.382 1.00 93.06 134 ILE A CA 1
ATOM 1043 C C . ILE A 1 134 ? -6.491 -13.562 -9.289 1.00 93.06 134 ILE A C 1
ATOM 1045 O O . ILE A 1 134 ? -6.005 -13.595 -10.419 1.00 93.06 134 ILE A O 1
ATOM 1049 N N . GLN A 1 135 ? -7.313 -14.523 -8.859 1.00 93.00 135 GLN A N 1
ATOM 1050 C CA . GLN A 1 135 ? -7.682 -15.657 -9.712 1.00 93.00 135 GLN A CA 1
ATOM 1051 C C . GLN A 1 135 ? -8.389 -15.207 -10.994 1.00 93.00 135 GLN A C 1
ATOM 1053 O O . GLN A 1 135 ? -8.148 -15.778 -12.055 1.00 93.00 135 GLN A O 1
ATOM 1058 N N . PHE A 1 136 ? -9.245 -14.186 -10.906 1.00 91.81 136 PHE A N 1
ATOM 1059 C CA . PHE A 1 136 ? -9.992 -13.677 -12.051 1.00 91.81 136 PHE A CA 1
ATOM 1060 C C . PHE A 1 136 ? -9.128 -12.834 -13.003 1.00 91.81 136 PHE A C 1
ATOM 1062 O O . PHE A 1 136 ? -9.237 -12.983 -14.219 1.00 91.81 136 PHE A O 1
ATOM 1069 N N . PHE A 1 137 ? -8.267 -11.959 -12.473 1.00 91.06 137 PHE A N 1
ATOM 1070 C CA . PHE A 1 137 ? -7.488 -11.015 -13.283 1.00 91.06 137 PHE A CA 1
ATOM 1071 C C . PHE A 1 137 ? -6.134 -11.558 -13.752 1.00 91.06 137 PHE A C 1
ATOM 1073 O O . PHE A 1 137 ? -5.710 -11.223 -14.856 1.00 91.06 137 PHE A O 1
ATOM 1080 N N . GLU A 1 138 ? -5.462 -12.385 -12.948 1.00 88.69 138 GLU A N 1
ATOM 1081 C CA . GLU A 1 138 ? -4.132 -12.942 -13.252 1.00 88.69 138 GLU A CA 1
ATOM 1082 C C . GLU A 1 138 ? -4.197 -14.423 -13.679 1.00 88.69 138 GLU A C 1
ATOM 1084 O O . GLU A 1 138 ? -3.181 -15.002 -14.056 1.00 88.69 138 GLU A O 1
ATOM 1089 N N . ASN A 1 139 ? -5.383 -15.055 -13.661 1.00 89.31 139 ASN A N 1
ATOM 1090 C CA . ASN A 1 139 ? -5.584 -16.477 -13.993 1.00 89.31 139 ASN A CA 1
ATOM 1091 C C . ASN A 1 139 ? -4.663 -17.436 -13.206 1.00 89.31 139 ASN A C 1
ATOM 1093 O O . ASN A 1 139 ? -4.261 -18.492 -13.703 1.00 89.31 139 ASN A O 1
ATOM 1097 N N . LEU A 1 140 ? -4.319 -17.073 -11.967 1.00 89.81 140 LEU A N 1
ATOM 1098 C CA . LEU A 1 140 ? -3.458 -17.872 -11.097 1.00 89.81 140 LEU A CA 1
ATOM 1099 C C . LEU A 1 140 ? -4.227 -19.011 -10.412 1.00 89.81 140 LEU A C 1
ATOM 1101 O O . LEU A 1 140 ? -5.443 -18.962 -10.196 1.00 89.81 140 LEU A O 1
ATOM 1105 N N . LYS A 1 141 ? -3.501 -20.066 -10.024 1.00 93.62 141 LYS A N 1
ATOM 1106 C CA . LYS A 1 141 ? -4.066 -21.144 -9.199 1.00 93.62 141 LYS A CA 1
ATOM 1107 C C . LYS A 1 141 ? -4.412 -20.606 -7.810 1.00 93.62 141 LYS A C 1
ATOM 1109 O O . LYS A 1 141 ? -3.874 -19.595 -7.367 1.00 93.62 141 LYS A O 1
ATOM 1114 N N . PHE A 1 142 ? -5.281 -21.321 -7.095 1.00 93.69 142 PHE A N 1
ATOM 1115 C CA . PHE A 1 142 ? -5.719 -20.923 -5.753 1.00 93.69 142 PHE A CA 1
ATOM 1116 C C . PHE A 1 142 ? -4.549 -20.687 -4.786 1.00 93.69 142 PHE A C 1
ATOM 1118 O O . PHE A 1 142 ? -4.526 -19.669 -4.107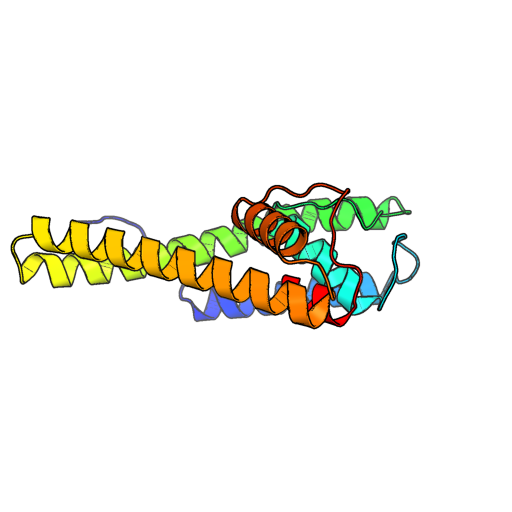 1.00 93.69 142 PHE A O 1
ATOM 1125 N N . ILE A 1 143 ? -3.566 -21.596 -4.750 1.00 94.06 143 ILE A N 1
ATOM 1126 C CA . ILE A 1 143 ? -2.410 -21.490 -3.843 1.00 94.06 143 ILE A CA 1
ATOM 1127 C C . ILE A 1 143 ? -1.570 -20.249 -4.156 1.00 94.06 143 ILE A C 1
ATOM 1129 O O . ILE A 1 143 ? -1.264 -19.486 -3.247 1.00 94.06 143 ILE A O 1
ATOM 1133 N N . ASP A 1 144 ? -1.265 -20.013 -5.431 1.00 92.62 144 ASP A N 1
ATOM 1134 C CA . ASP A 1 144 ? -0.462 -18.865 -5.867 1.00 92.62 144 ASP A CA 1
ATOM 1135 C C . ASP A 1 144 ? -1.206 -17.541 -5.608 1.00 92.62 144 ASP A C 1
ATOM 1137 O O . ASP A 1 144 ? -0.615 -16.552 -5.182 1.00 92.62 144 ASP A O 1
ATOM 1141 N N . SER A 1 145 ? -2.533 -17.540 -5.777 1.00 93.38 145 SER A N 1
ATOM 1142 C CA . SER A 1 145 ? -3.388 -16.377 -5.498 1.00 93.38 145 SER A CA 1
ATOM 1143 C C . SER A 1 145 ? -3.498 -16.086 -4.002 1.00 93.38 145 SER A C 1
ATOM 1145 O O . SER A 1 145 ? -3.475 -14.927 -3.587 1.00 93.38 145 SER A O 1
ATOM 1147 N N . LEU A 1 146 ? -3.596 -17.133 -3.179 1.00 94.12 146 LEU A N 1
ATOM 1148 C CA . LEU A 1 146 ? -3.577 -17.030 -1.722 1.00 94.12 146 LEU A CA 1
ATOM 1149 C C . LEU A 1 146 ? -2.236 -16.496 -1.226 1.00 94.12 146 LEU A C 1
ATOM 1151 O O . LEU A 1 146 ? -2.218 -15.590 -0.396 1.00 94.12 146 LEU A O 1
ATOM 1155 N N . TYR A 1 147 ? -1.136 -17.018 -1.765 1.00 92.88 147 TYR A N 1
ATOM 1156 C CA . TYR A 1 147 ? 0.209 -16.541 -1.471 1.00 92.88 147 TYR A CA 1
ATOM 1157 C C . TYR A 1 147 ? 0.342 -15.050 -1.791 1.00 92.88 147 TYR A C 1
ATOM 1159 O O . TYR A 1 147 ? 0.634 -14.267 -0.889 1.00 92.88 147 TYR A O 1
ATOM 1167 N N . LEU A 1 148 ? 0.018 -14.641 -3.022 1.00 91.94 148 LEU A N 1
ATOM 1168 C CA . LEU A 1 148 ? 0.117 -13.243 -3.447 1.00 91.94 148 LEU A CA 1
ATOM 1169 C C . LEU A 1 148 ? -0.776 -12.310 -2.611 1.00 91.94 148 LEU A C 1
ATOM 1171 O O . LEU A 1 148 ? -0.342 -11.225 -2.230 1.00 91.94 148 LEU A O 1
ATOM 1175 N N . THR A 1 149 ? -1.991 -12.750 -2.260 1.00 93.69 149 THR A N 1
ATOM 1176 C CA . THR A 1 149 ? -2.901 -11.975 -1.398 1.00 93.69 149 THR A CA 1
ATOM 1177 C C . THR A 1 149 ? -2.321 -11.769 -0.004 1.00 93.69 149 THR A C 1
ATOM 1179 O O . THR A 1 149 ? -2.329 -10.652 0.508 1.00 93.69 149 THR A O 1
ATOM 1182 N N . ILE A 1 150 ? -1.826 -12.836 0.629 1.00 93.19 150 ILE A N 1
ATOM 1183 C CA . ILE A 1 150 ? -1.257 -12.751 1.978 1.00 93.19 150 ILE A CA 1
ATOM 1184 C C . ILE A 1 150 ? -0.027 -11.846 1.962 1.00 93.19 150 ILE A C 1
ATOM 1186 O O . ILE A 1 150 ? 0.066 -10.973 2.819 1.00 93.19 150 ILE A O 1
ATOM 1190 N N . MET A 1 151 ? 0.858 -12.007 0.974 1.00 91.38 151 MET A N 1
ATOM 1191 C CA . MET A 1 151 ? 2.052 -11.179 0.788 1.00 91.38 151 MET A CA 1
ATOM 1192 C C . MET A 1 151 ? 1.718 -9.692 0.653 1.00 91.38 151 MET A C 1
ATOM 1194 O O . MET A 1 151 ? 2.311 -8.863 1.344 1.00 91.38 151 MET A O 1
ATOM 1198 N N . LEU A 1 152 ? 0.698 -9.355 -0.140 1.00 90.81 152 LEU A N 1
ATOM 1199 C CA . LEU A 1 152 ? 0.212 -7.983 -0.267 1.00 90.81 152 LEU A CA 1
ATOM 1200 C C . LEU A 1 152 ? -0.336 -7.439 1.066 1.00 90.81 152 LEU A C 1
ATOM 1202 O O . LEU A 1 152 ? 0.005 -6.328 1.466 1.00 90.81 152 LEU A O 1
ATOM 1206 N N . VAL A 1 153 ? -1.140 -8.232 1.784 1.00 91.44 153 VAL A N 1
ATOM 1207 C CA . VAL A 1 153 ? -1.771 -7.834 3.058 1.00 91.44 153 VAL A CA 1
ATOM 1208 C C . VAL A 1 153 ? -0.751 -7.628 4.182 1.00 91.44 153 VAL A C 1
ATOM 1210 O O . VAL A 1 153 ? -0.917 -6.720 4.994 1.00 91.44 153 VAL A O 1
ATOM 1213 N N . ILE A 1 154 ? 0.306 -8.443 4.241 1.00 91.31 154 ILE A N 1
ATOM 1214 C CA . ILE A 1 154 ? 1.394 -8.292 5.226 1.00 91.31 154 ILE A CA 1
ATOM 1215 C C . ILE A 1 154 ? 2.498 -7.335 4.756 1.00 91.31 154 ILE A C 1
ATOM 1217 O O . ILE A 1 154 ? 3.528 -7.222 5.419 1.00 91.31 154 ILE A O 1
ATOM 1221 N N . THR A 1 155 ? 2.299 -6.679 3.608 1.00 92.00 155 THR A N 1
ATOM 1222 C CA . THR A 1 155 ? 3.253 -5.770 2.961 1.00 92.00 155 THR A CA 1
ATOM 1223 C C . THR A 1 155 ? 4.632 -6.384 2.713 1.00 92.00 155 THR A C 1
ATOM 1225 O O . THR A 1 155 ? 5.647 -5.709 2.848 1.00 92.00 155 THR A O 1
ATOM 1228 N N . MET A 1 156 ? 4.689 -7.670 2.369 1.00 91.31 156 MET A N 1
ATOM 1229 C CA . MET A 1 156 ? 5.933 -8.349 2.013 1.00 91.31 156 MET A CA 1
ATOM 1230 C C . MET A 1 156 ? 5.954 -8.585 0.503 1.00 91.31 156 MET A C 1
ATOM 1232 O O . MET A 1 156 ? 5.235 -9.441 -0.001 1.00 91.31 156 MET A O 1
ATOM 1236 N N . GLY A 1 157 ? 6.742 -7.801 -0.230 1.00 85.06 157 GLY A N 1
ATOM 1237 C CA . GLY A 1 157 ? 6.894 -7.941 -1.677 1.00 85.06 157 GLY A CA 1
ATOM 1238 C C . GLY A 1 157 ? 8.071 -8.839 -2.025 1.00 85.06 157 GLY A C 1
ATOM 1239 O O . GLY A 1 157 ? 9.223 -8.454 -1.847 1.00 85.06 157 GLY A O 1
ATOM 1240 N N . TYR A 1 158 ? 7.783 -10.030 -2.539 1.00 84.19 158 TYR A N 1
ATOM 1241 C CA . TYR A 1 158 ? 8.788 -10.861 -3.189 1.00 84.19 158 TYR A CA 1
ATOM 1242 C C . TYR A 1 158 ? 8.675 -10.727 -4.706 1.00 84.19 158 TYR A C 1
ATOM 1244 O O . TYR A 1 158 ? 7.579 -10.668 -5.253 1.00 84.19 158 TYR A O 1
ATOM 1252 N N . GLU A 1 159 ? 9.818 -10.713 -5.386 1.00 80.69 159 GLU A N 1
ATOM 1253 C CA . GLU A 1 159 ? 9.895 -10.579 -6.848 1.00 80.69 159 GLU A CA 1
ATOM 1254 C C . GLU A 1 159 ? 9.384 -11.834 -7.591 1.00 80.69 159 GLU A C 1
ATOM 1256 O O . GLU A 1 159 ? 9.086 -11.793 -8.783 1.00 80.69 159 GLU A O 1
ATOM 1261 N N . ASP A 1 160 ? 9.260 -12.969 -6.896 1.00 81.19 160 ASP A N 1
ATOM 1262 C CA . ASP A 1 160 ? 8.873 -14.261 -7.474 1.00 81.19 160 ASP A CA 1
ATOM 1263 C C . ASP A 1 160 ? 7.413 -14.300 -7.964 1.00 81.19 160 ASP A C 1
ATOM 1265 O O . ASP A 1 160 ? 7.114 -14.937 -8.982 1.00 81.19 160 ASP A O 1
ATOM 1269 N N . PHE A 1 161 ? 6.517 -13.583 -7.285 1.00 81.25 161 PHE A N 1
ATOM 1270 C CA . PHE A 1 161 ? 5.116 -13.423 -7.654 1.00 81.25 161 PHE A CA 1
ATOM 1271 C C . PHE A 1 161 ? 4.712 -11.943 -7.606 1.00 81.25 161 PHE A C 1
ATOM 1273 O O . PHE A 1 161 ? 4.518 -11.368 -6.539 1.00 81.25 161 PHE A O 1
ATOM 1280 N N . SER A 1 162 ? 4.517 -11.351 -8.787 1.00 84.25 162 SER A N 1
ATOM 1281 C CA . SER A 1 162 ? 4.023 -9.983 -8.984 1.00 84.25 162 SER A CA 1
ATOM 1282 C C . SER A 1 162 ? 2.899 -9.934 -10.026 1.00 84.25 162 SER A C 1
ATOM 1284 O O . SER A 1 162 ? 2.686 -10.890 -10.782 1.00 84.25 162 SER A O 1
ATOM 1286 N N . PHE A 1 163 ? 2.160 -8.823 -10.061 1.00 85.88 163 PHE A N 1
ATOM 1287 C CA . PHE A 1 163 ? 1.066 -8.609 -11.011 1.00 85.88 163 PHE A CA 1
ATOM 1288 C C . PHE A 1 163 ? 1.613 -8.361 -12.420 1.00 85.88 163 PHE A C 1
ATOM 1290 O O . PHE A 1 163 ? 2.345 -7.392 -12.653 1.00 85.88 163 PHE A O 1
ATOM 1297 N N . LYS A 1 164 ? 1.243 -9.221 -13.373 1.00 86.06 164 LYS A N 1
ATOM 1298 C CA . LYS A 1 164 ? 1.729 -9.161 -14.763 1.00 86.06 164 LYS A CA 1
ATOM 1299 C C . LYS A 1 164 ? 0.659 -8.668 -15.723 1.00 86.06 164 LYS A C 1
ATOM 1301 O O . LYS A 1 164 ? 0.992 -8.088 -16.755 1.00 86.06 164 LYS A O 1
ATOM 1306 N N . ALA A 1 165 ? -0.614 -8.892 -15.416 1.00 87.44 165 ALA A N 1
ATOM 13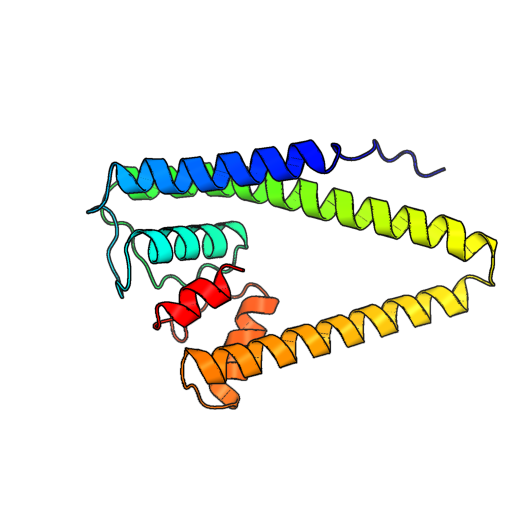07 C CA . ALA A 1 165 ? -1.712 -8.397 -16.226 1.00 87.44 165 ALA A CA 1
ATOM 1308 C C . ALA A 1 165 ? -1.969 -6.913 -15.933 1.00 87.44 165 ALA A C 1
ATOM 1310 O O . ALA A 1 165 ? -1.967 -6.479 -14.781 1.00 87.44 165 ALA A O 1
ATOM 1311 N N . ILE A 1 166 ? -2.305 -6.136 -16.968 1.00 86.88 166 ILE A N 1
ATOM 1312 C CA . ILE A 1 166 ? -2.705 -4.729 -16.799 1.00 86.88 166 ILE A CA 1
ATOM 1313 C C . ILE A 1 166 ? -3.886 -4.591 -15.826 1.00 86.88 166 ILE A C 1
ATOM 1315 O O . ILE A 1 166 ? -3.905 -3.714 -14.968 1.00 86.88 166 ILE A O 1
ATOM 1319 N N . THR A 1 167 ? -4.855 -5.506 -15.918 1.00 87.62 167 THR A N 1
ATOM 1320 C CA . THR A 1 167 ? -6.025 -5.560 -15.037 1.00 87.62 167 THR A CA 1
ATOM 1321 C C . THR A 1 167 ? -5.648 -5.912 -13.606 1.00 87.62 167 THR A C 1
ATOM 1323 O O . THR A 1 167 ? -6.233 -5.361 -12.679 1.00 87.62 167 THR A O 1
ATOM 1326 N N . GLY A 1 168 ? -4.657 -6.786 -13.418 1.00 86.62 168 GLY A N 1
ATOM 1327 C CA . GLY A 1 168 ? -4.150 -7.136 -12.098 1.00 86.62 168 GLY A CA 1
ATOM 1328 C C . GLY A 1 168 ? -3.384 -5.986 -11.448 1.00 86.62 168 GLY A C 1
ATOM 1329 O O . GLY A 1 168 ? -3.613 -5.697 -10.280 1.00 86.62 168 GLY A O 1
ATOM 1330 N N . ARG A 1 169 ? -2.572 -5.243 -12.210 1.00 88.94 169 ARG A N 1
ATOM 1331 C CA . ARG A 1 169 ? -1.883 -4.037 -11.711 1.00 88.94 169 ARG A CA 1
ATOM 1332 C C . ARG A 1 169 ? -2.847 -2.929 -11.305 1.00 88.94 169 ARG A C 1
ATOM 1334 O O . ARG A 1 169 ? -2.642 -2.288 -10.277 1.00 88.94 169 ARG A O 1
ATOM 1341 N N . ILE A 1 170 ? -3.918 -2.731 -12.077 1.00 88.06 170 ILE A N 1
ATOM 1342 C CA . ILE A 1 170 ? -5.009 -1.826 -11.694 1.00 88.06 170 ILE A CA 1
ATOM 1343 C C . ILE A 1 170 ? -5.659 -2.324 -10.403 1.00 88.06 170 ILE A C 1
ATOM 1345 O O . ILE A 1 170 ? -5.799 -1.545 -9.470 1.00 88.06 170 ILE A O 1
ATOM 1349 N N . PHE A 1 171 ? -6.008 -3.610 -10.318 1.00 88.38 171 PHE A N 1
ATOM 1350 C CA . PHE A 1 171 ? -6.609 -4.192 -9.117 1.00 88.38 171 PHE A CA 1
ATOM 1351 C C . PHE A 1 171 ? -5.724 -4.029 -7.873 1.00 88.38 171 PHE A C 1
ATOM 1353 O O . PHE A 1 171 ? -6.224 -3.650 -6.828 1.00 88.38 171 PHE A O 1
ATOM 1360 N N . ALA A 1 172 ? -4.412 -4.234 -7.989 1.00 85.62 172 ALA A N 1
ATOM 1361 C CA . ALA A 1 172 ? -3.463 -4.054 -6.888 1.00 85.62 172 ALA A CA 1
ATOM 1362 C C . ALA A 1 172 ? -3.300 -2.591 -6.437 1.00 85.62 172 ALA A C 1
ATOM 1364 O O . ALA A 1 172 ? -2.764 -2.324 -5.364 1.00 85.62 172 ALA A O 1
ATOM 1365 N N . SER A 1 173 ? -3.719 -1.647 -7.278 1.00 83.81 173 SER A N 1
ATOM 1366 C CA . SER A 1 173 ? -3.594 -0.212 -7.038 1.00 83.81 173 SER A CA 1
ATOM 1367 C C . SER A 1 173 ? -4.813 0.408 -6.336 1.00 83.81 173 SER A C 1
ATOM 1369 O O . SER A 1 173 ? -4.755 1.588 -5.989 1.00 83.81 173 SER A O 1
ATOM 1371 N N . PHE A 1 174 ? -5.907 -0.339 -6.147 1.00 76.81 174 PHE A N 1
ATOM 1372 C CA . PHE A 1 174 ? -7.168 0.128 -5.550 1.00 76.81 174 PHE A CA 1
ATOM 1373 C C . PHE A 1 174 ? -7.589 -0.744 -4.366 1.00 76.81 174 PHE A C 1
ATOM 1375 O O . PHE A 1 174 ? -8.121 -0.160 -3.394 1.00 76.81 174 PHE A O 1
#

InterPro domains:
  IPR013099 Potassium channel domain [PF07885] (17-91)
  IPR013099 Potassium channel domain [PF07885] (122-174)

Radius of gyration: 19.21 Å; chains: 1; bounding box: 44×40×51 Å

pLDDT: mean 85.16, std 9.12, range [40.88, 95.12]

Foldseek 3Di:
DPPDDAFDPPVVLVVLVVVLLVVQLVVCVVPQPFKDALDDDSSLVSLLCLLLLLLLLCQVRMDTRDPVSVVVSVVSSVVSVVSVVSVVSNVVVVVVVVLVVVVVPDVSPVVVVVVVVVVVVVVVVQLVCQQVQCCVQVVDDSVLSSVVSVSLVVSHHHNVDDDNGSSSSVVSSD